Protein AF-A0A663E1H6-F1 (afdb_monomer_lite)

Secondary structure (DSSP, 8-state):
-PPP-----TTHHHHHHHHHHHHHHTT-S--EEEEETTEEEEE-HHHHHHH-HHHHTT-S-B-

Structure (mmCIF, N/CA/C/O backbone):
data_AF-A0A663E1H6-F1
#
_entry.id   AF-A0A663E1H6-F1
#
loop_
_atom_site.group_PDB
_atom_site.id
_atom_site.type_symbol
_atom_site.label_atom_id
_atom_site.label_alt_id
_atom_site.label_comp_id
_atom_site.label_asym_id
_atom_site.label_entity_id
_atom_site.label_seq_id
_atom_site.pdbx_PDB_ins_code
_atom_site.Cartn_x
_atom_site.Cartn_y
_atom_site.Cartn_z
_atom_site.occupancy
_atom_site.B_iso_or_equiv
_atom_site.auth_seq_id
_atom_site.auth_comp_id
_atom_site.auth_asym_id
_atom_site.auth_atom_id
_atom_site.pdbx_PDB_model_num
ATOM 1 N N . MET A 1 1 ? 15.995 -6.095 -37.060 1.00 48.19 1 MET A N 1
ATOM 2 C CA . MET A 1 1 ? 14.917 -5.559 -36.204 1.00 48.19 1 MET A CA 1
ATOM 3 C C . MET A 1 1 ? 15.356 -5.766 -34.766 1.00 48.19 1 MET A C 1
ATOM 5 O O . MET A 1 1 ? 15.494 -6.910 -34.359 1.00 48.19 1 MET A O 1
ATOM 9 N N . SER A 1 2 ? 15.705 -4.699 -34.049 1.00 61.78 2 SER A N 1
ATOM 10 C CA . SER A 1 2 ? 16.123 -4.795 -32.646 1.00 61.78 2 SER A CA 1
ATOM 11 C C . SER A 1 2 ? 14.878 -5.043 -31.795 1.00 61.78 2 SER A C 1
ATOM 13 O O . SER A 1 2 ? 13.956 -4.231 -31.824 1.00 61.78 2 SER A O 1
ATOM 15 N N . GLY A 1 3 ? 14.810 -6.192 -31.118 1.00 69.75 3 GLY A N 1
ATOM 16 C CA . GLY A 1 3 ? 13.718 -6.510 -30.194 1.00 69.75 3 GLY A CA 1
ATOM 17 C C . GLY A 1 3 ? 13.660 -5.522 -29.020 1.00 69.75 3 GLY A C 1
ATOM 18 O O 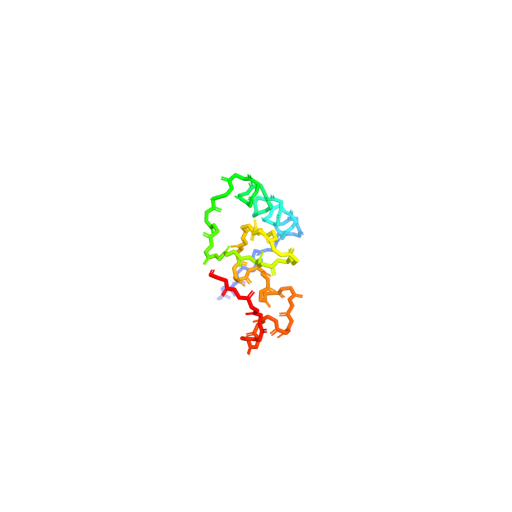. GLY A 1 3 ? 14.609 -4.758 -28.822 1.00 69.75 3 GLY A O 1
ATOM 19 N N . PRO A 1 4 ? 12.562 -5.507 -28.244 1.00 70.75 4 PRO A N 1
ATOM 20 C CA . PRO A 1 4 ? 12.443 -4.622 -27.091 1.00 70.75 4 PRO A CA 1
ATOM 21 C C . PRO A 1 4 ? 13.622 -4.855 -26.141 1.00 70.75 4 PRO A C 1
ATOM 23 O O . PRO A 1 4 ? 13.828 -5.964 -25.650 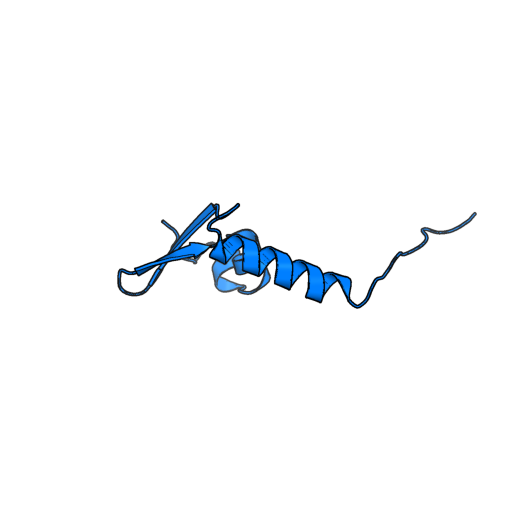1.00 70.75 4 PRO A O 1
ATOM 26 N N . SER A 1 5 ? 14.415 -3.807 -25.912 1.00 77.50 5 SER A N 1
ATOM 27 C CA . SER A 1 5 ? 15.498 -3.846 -24.932 1.00 77.50 5 SER A CA 1
ATOM 28 C C . SER A 1 5 ? 14.866 -3.862 -23.543 1.00 77.50 5 SER A C 1
ATOM 30 O O . SER A 1 5 ? 14.343 -2.848 -23.077 1.00 77.50 5 SER A O 1
ATOM 32 N N . ALA A 1 6 ? 14.829 -5.035 -22.914 1.00 78.19 6 ALA A N 1
ATOM 33 C CA . ALA A 1 6 ? 14.314 -5.190 -21.563 1.00 78.19 6 ALA A CA 1
ATOM 34 C C . ALA A 1 6 ? 15.317 -4.583 -20.573 1.00 78.19 6 ALA A C 1
ATOM 36 O O . ALA A 1 6 ? 16.381 -5.146 -20.320 1.00 78.19 6 ALA A O 1
ATOM 37 N N . VAL A 1 7 ? 14.980 -3.424 -20.010 1.00 80.25 7 VAL A N 1
ATOM 38 C CA . VAL A 1 7 ? 15.750 -2.818 -18.919 1.00 80.25 7 VAL A CA 1
ATOM 39 C C . VAL A 1 7 ? 15.304 -3.468 -17.614 1.00 80.25 7 VAL A C 1
ATOM 41 O O . VAL A 1 7 ? 14.140 -3.370 -17.235 1.00 80.25 7 VAL A O 1
ATOM 44 N N . SER A 1 8 ? 16.221 -4.157 -16.936 1.00 85.56 8 SER A N 1
ATOM 45 C CA . SER A 1 8 ? 15.984 -4.769 -15.625 1.00 85.56 8 SER A CA 1
ATOM 46 C C . SER A 1 8 ? 17.039 -4.281 -14.637 1.00 85.56 8 SER A C 1
ATOM 48 O O . SER A 1 8 ? 18.227 -4.510 -14.843 1.00 85.56 8 SER A O 1
ATOM 50 N N . ASP A 1 9 ? 16.604 -3.622 -13.563 1.00 88.81 9 ASP A N 1
ATOM 51 C CA . ASP A 1 9 ? 17.439 -3.293 -12.403 1.00 88.81 9 ASP A CA 1
ATOM 52 C C . ASP A 1 9 ? 16.977 -4.149 -11.209 1.00 88.81 9 ASP A C 1
ATOM 54 O O . ASP A 1 9 ? 15.899 -3.898 -10.660 1.00 88.81 9 ASP A O 1
ATOM 58 N N . PRO A 1 10 ? 17.769 -5.147 -10.775 1.00 90.88 10 PRO A N 1
ATOM 59 C CA . PRO A 1 10 ? 17.425 -6.005 -9.642 1.00 90.88 10 PRO A CA 1
ATOM 60 C C . PRO A 1 10 ? 17.214 -5.247 -8.323 1.00 90.88 10 PRO A C 1
ATOM 62 O O . PRO A 1 10 ? 16.521 -5.741 -7.435 1.00 90.88 10 PRO A O 1
ATOM 65 N N . GLN A 1 11 ? 17.803 -4.056 -8.163 1.00 93.94 11 GLN A N 1
ATOM 66 C CA . GLN A 1 11 ? 17.673 -3.253 -6.945 1.00 93.94 11 GLN A CA 1
ATOM 67 C C . GLN A 1 11 ? 16.454 -2.329 -6.962 1.00 93.94 11 GLN A C 1
ATOM 69 O O . GLN A 1 11 ? 16.063 -1.817 -5.907 1.00 93.94 11 GLN A O 1
ATOM 74 N N . HIS A 1 12 ? 15.842 -2.117 -8.128 1.00 92.00 12 HIS A N 1
ATOM 75 C CA . HIS A 1 12 ? 14.726 -1.195 -8.294 1.00 92.00 12 HIS A CA 1
ATOM 76 C C . HIS A 1 12 ? 13.542 -1.502 -7.357 1.00 92.00 12 HIS A C 1
ATOM 78 O O . HIS A 1 12 ? 13.123 -0.579 -6.653 1.00 92.00 12 HIS A O 1
ATOM 84 N N . PRO A 1 13 ? 13.054 -2.757 -7.218 1.00 92.06 13 PRO A N 1
ATOM 85 C CA . PRO A 1 13 ? 11.936 -3.056 -6.320 1.00 92.06 13 PRO A CA 1
ATOM 86 C C . PRO A 1 13 ? 12.235 -2.709 -4.856 1.00 92.06 13 PRO A C 1
ATOM 88 O O . PRO A 1 13 ? 11.402 -2.128 -4.164 1.00 92.06 13 PRO A O 1
ATOM 91 N N . ALA A 1 14 ? 13.450 -3.003 -4.385 1.00 93.19 14 ALA A N 1
ATOM 92 C CA . ALA A 1 14 ? 13.857 -2.732 -3.007 1.00 93.19 14 ALA A CA 1
ATOM 93 C C . ALA A 1 14 ? 14.034 -1.231 -2.719 1.00 93.19 14 ALA A C 1
ATOM 95 O O . ALA A 1 14 ? 13.820 -0.786 -1.589 1.00 93.19 14 ALA A O 1
ATOM 96 N N . ARG A 1 15 ? 14.454 -0.441 -3.715 1.00 94.62 15 ARG A N 1
ATOM 97 C CA . ARG A 1 15 ? 14.534 1.025 -3.607 1.00 94.62 15 ARG A CA 1
ATOM 98 C C . ARG A 1 15 ? 13.143 1.653 -3.628 1.00 94.62 15 ARG A C 1
ATOM 100 O O . ARG A 1 15 ? 12.862 2.515 -2.801 1.00 94.62 15 ARG A O 1
ATOM 107 N N . LEU A 1 16 ? 12.274 1.175 -4.517 1.00 93.44 16 LEU A N 1
ATOM 108 C CA . LEU A 1 16 ? 10.889 1.620 -4.616 1.00 93.44 16 LEU A CA 1
ATOM 109 C C . LEU A 1 16 ? 10.128 1.366 -3.310 1.00 93.44 16 LEU A C 1
ATOM 111 O O . LEU A 1 16 ? 9.528 2.289 -2.773 1.00 93.44 16 LEU A O 1
ATOM 115 N N . LEU A 1 17 ? 10.206 0.151 -2.757 1.00 92.44 17 LEU A N 1
ATOM 116 C CA . LEU A 1 17 ? 9.551 -0.180 -1.487 1.00 92.44 17 LEU A CA 1
ATOM 117 C C . LEU A 1 17 ? 10.037 0.698 -0.328 1.00 92.44 17 LEU A C 1
ATOM 119 O O . LEU A 1 17 ? 9.227 1.124 0.489 1.00 92.44 17 LEU A O 1
ATOM 123 N N . ARG A 1 18 ? 11.337 1.022 -0.275 1.00 93.88 18 ARG A N 1
ATOM 124 C CA . ARG A 1 18 ? 11.873 1.954 0.729 1.00 93.88 18 ARG A CA 1
ATOM 125 C C . ARG A 1 18 ? 11.286 3.359 0.594 1.00 93.88 18 ARG A C 1
ATOM 127 O O . ARG A 1 18 ? 10.872 3.923 1.599 1.00 93.88 18 ARG A O 1
ATOM 134 N N . ALA A 1 19 ? 11.204 3.892 -0.624 1.00 92.31 19 ALA A N 1
ATOM 135 C CA . ALA A 1 19 ? 10.604 5.205 -0.870 1.00 92.31 19 ALA A CA 1
ATOM 136 C C . ALA A 1 19 ? 9.096 5.232 -0.551 1.00 92.31 19 ALA A C 1
ATOM 138 O O . ALA A 1 19 ? 8.595 6.179 0.044 1.00 92.31 19 ALA A O 1
ATOM 139 N N . LEU A 1 20 ? 8.363 4.172 -0.900 1.00 91.50 20 LEU A N 1
ATOM 140 C CA . LEU A 1 20 ? 6.943 4.054 -0.558 1.00 91.50 20 LEU A CA 1
ATOM 141 C C . LEU A 1 20 ? 6.729 3.983 0.961 1.00 91.50 20 LEU A C 1
ATOM 143 O O . LEU A 1 20 ? 5.786 4.579 1.476 1.00 91.50 20 LEU A O 1
ATOM 147 N N . SER A 1 21 ? 7.628 3.307 1.683 1.00 89.81 21 SER A N 1
ATOM 148 C CA . SER A 1 21 ? 7.597 3.254 3.146 1.00 89.81 21 SER A CA 1
ATOM 149 C C . SER A 1 21 ? 7.814 4.628 3.780 1.00 89.81 21 SER A C 1
ATOM 151 O O . SER A 1 21 ? 7.067 4.981 4.688 1.00 89.81 21 SER A O 1
ATOM 153 N N . SER A 1 22 ? 8.774 5.426 3.293 1.00 92.12 22 SER A N 1
ATOM 154 C CA . SER A 1 22 ? 9.006 6.773 3.837 1.00 92.12 22 SER A CA 1
ATOM 155 C C . SER A 1 22 ? 7.813 7.700 3.597 1.00 92.12 22 SER A C 1
ATOM 157 O O . SER A 1 22 ? 7.452 8.484 4.468 1.00 92.12 22 SER A O 1
ATOM 159 N N . PHE A 1 23 ? 7.118 7.565 2.462 1.00 89.31 23 PHE A N 1
ATOM 160 C CA . PHE A 1 23 ? 5.884 8.321 2.229 1.00 89.31 23 PHE A CA 1
ATOM 161 C C . PHE A 1 23 ? 4.783 7.979 3.232 1.00 89.31 23 PHE A C 1
ATOM 163 O O . PHE A 1 23 ? 4.059 8.880 3.643 1.00 89.31 23 PHE A O 1
ATOM 170 N N . ARG A 1 24 ? 4.682 6.718 3.673 1.00 86.75 24 ARG A N 1
ATOM 171 C CA . ARG A 1 24 ? 3.735 6.334 4.728 1.00 86.75 24 ARG A CA 1
ATOM 172 C C . ARG A 1 24 ? 4.039 7.047 6.046 1.00 86.75 24 ARG A C 1
ATOM 174 O O . ARG A 1 24 ? 3.118 7.534 6.690 1.00 86.75 24 ARG A O 1
ATOM 181 N N . GLU A 1 25 ? 5.313 7.119 6.431 1.00 87.31 25 GLU A N 1
ATOM 182 C CA . GLU A 1 25 ? 5.762 7.807 7.654 1.00 87.31 25 GLU A CA 1
ATOM 183 C C . GLU A 1 25 ? 5.497 9.317 7.596 1.00 87.31 25 GLU A C 1
ATOM 185 O O . GLU A 1 25 ? 5.101 9.919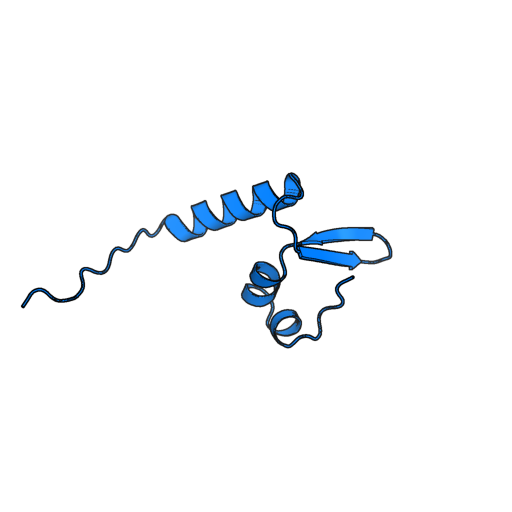 8.589 1.00 87.31 25 GLU A O 1
ATOM 190 N N . GLU A 1 26 ? 5.634 9.921 6.414 1.00 89.25 26 GLU A N 1
ATOM 191 C CA . GLU A 1 26 ? 5.296 11.327 6.162 1.00 89.25 26 GLU A CA 1
ATOM 192 C C . GLU A 1 26 ? 3.783 11.567 5.953 1.00 89.25 26 GLU A C 1
ATOM 194 O O . GLU A 1 26 ? 3.370 12.700 5.709 1.00 89.25 26 GLU A O 1
ATOM 199 N N . SER A 1 27 ? 2.948 10.520 6.007 1.00 83.69 27 SER A N 1
ATOM 200 C CA . SER A 1 27 ? 1.518 10.544 5.647 1.00 83.69 27 SER A CA 1
ATOM 201 C C . SER A 1 27 ? 1.237 11.127 4.249 1.00 83.69 27 SER A C 1
ATOM 203 O O . SER A 1 27 ? 0.231 11.787 3.982 1.00 83.69 27 SER A O 1
ATOM 205 N N . ARG A 1 28 ? 2.158 10.897 3.312 1.00 86.44 28 ARG A N 1
ATOM 206 C CA . ARG A 1 28 ? 2.074 11.374 1.931 1.00 86.44 28 ARG A CA 1
ATOM 207 C C . ARG A 1 28 ? 1.563 10.275 1.021 1.00 86.44 28 ARG A C 1
ATOM 209 O O . ARG A 1 28 ? 2.019 9.135 1.065 1.00 86.44 28 ARG A O 1
ATOM 216 N N . PHE A 1 29 ? 0.644 10.651 0.135 1.00 87.06 29 PHE A N 1
ATOM 217 C CA . PHE A 1 29 ? 0.021 9.740 -0.831 1.00 87.06 29 PHE A CA 1
ATOM 218 C C . PHE A 1 29 ? -0.740 8.566 -0.190 1.00 87.06 29 PHE A C 1
ATOM 220 O O . PHE A 1 29 ? -1.033 7.594 -0.879 1.00 87.06 29 PHE A O 1
ATOM 227 N N . CYS A 1 30 ? -1.058 8.646 1.105 1.00 90.25 30 CYS A N 1
ATOM 228 C CA . CYS A 1 30 ? -1.961 7.713 1.769 1.00 90.25 30 CYS A CA 1
ATOM 229 C C . CYS A 1 30 ? -3.403 8.018 1.340 1.00 90.25 30 CYS A C 1
ATOM 231 O O . CYS A 1 30 ? -3.832 9.171 1.363 1.00 90.25 30 CYS A O 1
ATOM 233 N N . ASP A 1 31 ? -4.128 6.988 0.917 1.00 91.44 31 ASP A N 1
ATOM 234 C CA . ASP A 1 31 ? -5.482 7.064 0.350 1.00 91.44 31 ASP A CA 1
ATOM 235 C C . ASP A 1 31 ? -6.529 6.328 1.210 1.00 91.44 31 ASP A C 1
ATOM 237 O O . ASP A 1 31 ? -7.703 6.243 0.838 1.00 91.44 31 ASP A O 1
ATOM 241 N N . ALA A 1 32 ? -6.107 5.785 2.356 1.00 89.62 32 ALA A N 1
ATOM 242 C CA . ALA A 1 32 ? -6.968 5.190 3.372 1.00 89.62 32 ALA A CA 1
ATOM 243 C C . ALA A 1 32 ? -6.349 5.251 4.762 1.00 89.62 32 ALA A C 1
ATOM 245 O O . ALA A 1 32 ? -5.128 5.356 4.907 1.00 89.62 32 ALA A O 1
ATOM 246 N N . HIS A 1 33 ? -7.201 5.019 5.759 1.00 90.38 33 HIS A N 1
ATOM 247 C CA . HIS A 1 33 ? -6.772 4.623 7.091 1.00 90.38 33 HIS A CA 1
ATOM 248 C C . HIS A 1 33 ? -7.218 3.187 7.377 1.00 90.38 33 HIS A C 1
ATOM 250 O O . HIS A 1 33 ? -8.377 2.814 7.180 1.00 90.38 33 HIS A O 1
ATOM 256 N N . LEU A 1 34 ? -6.267 2.362 7.807 1.00 88.31 34 LEU A N 1
ATOM 257 C CA . LEU A 1 34 ? -6.530 1.036 8.339 1.00 88.31 34 LEU A CA 1
ATOM 258 C C . LEU A 1 34 ? -6.839 1.185 9.827 1.00 88.31 34 LEU A C 1
ATOM 260 O O . LEU A 1 34 ? -5.978 1.620 10.588 1.00 88.31 34 LEU A O 1
ATOM 264 N N . VAL A 1 35 ? -8.055 0.823 10.225 1.00 88.94 35 VAL A N 1
ATOM 265 C CA . VAL A 1 35 ? -8.477 0.880 11.626 1.00 88.94 35 VAL A CA 1
ATOM 266 C C . VAL A 1 35 ? -8.172 -0.460 12.289 1.00 88.94 35 VAL A C 1
ATOM 268 O O . VAL A 1 35 ? -8.757 -1.480 11.921 1.00 88.94 35 VAL A O 1
ATOM 271 N N . LEU A 1 36 ? -7.265 -0.466 13.263 1.00 84.88 36 LEU A N 1
ATOM 272 C CA . LEU A 1 36 ? -6.926 -1.641 14.068 1.00 84.88 36 LEU A CA 1
ATOM 273 C C . LEU A 1 36 ? -7.139 -1.309 15.540 1.00 84.88 36 LEU A C 1
ATOM 275 O O . LEU A 1 36 ? -6.503 -0.407 16.064 1.00 84.88 36 LEU A O 1
A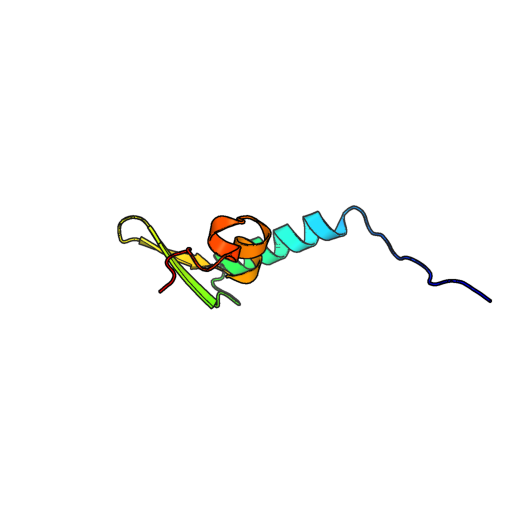TOM 279 N N . GLU A 1 37 ? -8.068 -2.012 16.192 1.00 87.25 37 GLU A N 1
ATOM 280 C CA . GLU A 1 37 ? -8.362 -1.846 17.629 1.00 87.25 37 GLU A CA 1
ATOM 281 C C . GLU A 1 37 ? -8.660 -0.391 18.061 1.00 87.25 37 GLU A C 1
ATOM 283 O O . GLU A 1 37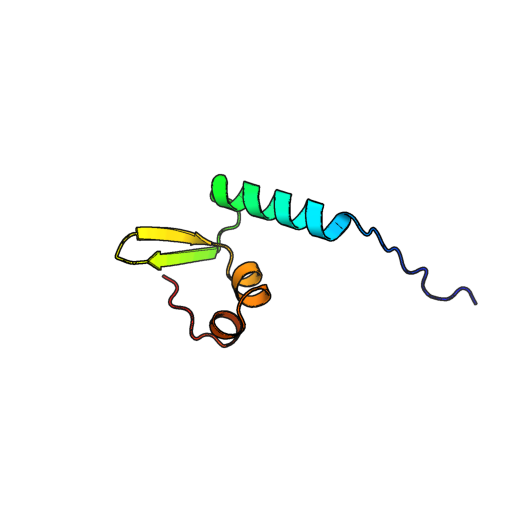 ? -8.485 -0.023 19.219 1.00 87.25 37 GLU A O 1
ATOM 288 N N . GLY A 1 38 ? -9.156 0.438 17.135 1.00 85.44 38 GLY A N 1
ATOM 289 C CA . GLY A 1 38 ? -9.448 1.857 17.368 1.00 85.44 38 GLY A CA 1
ATOM 290 C C . GLY A 1 38 ? -8.306 2.819 17.019 1.00 85.44 38 GLY A C 1
ATOM 291 O O . GLY A 1 38 ? -8.502 4.027 17.114 1.00 85.44 38 GLY A O 1
ATOM 292 N N . GLU A 1 39 ? -7.151 2.317 16.581 1.00 90.38 39 GLU A N 1
ATOM 293 C CA . GLU A 1 39 ? -6.049 3.119 16.046 1.00 90.38 39 GLU A CA 1
ATOM 294 C C . GLU A 1 39 ? -6.157 3.250 14.520 1.00 90.38 39 GLU A C 1
ATOM 296 O O . GLU A 1 39 ? -6.386 2.267 13.812 1.00 90.38 39 GLU A O 1
ATOM 301 N N . GLU A 1 40 ? -5.980 4.470 14.008 1.00 90.75 40 GLU A N 1
ATOM 302 C CA . GLU A 1 40 ? -5.988 4.765 12.575 1.00 90.75 40 GLU A CA 1
ATOM 303 C C . GLU A 1 40 ? -4.564 4.799 12.021 1.00 90.75 40 GLU A C 1
ATOM 305 O O . GLU A 1 40 ? -3.773 5.689 12.330 1.00 90.75 40 GLU A O 1
ATOM 310 N N . ILE A 1 41 ? -4.244 3.844 11.150 1.00 90.81 41 ILE A N 1
ATOM 311 C CA . ILE A 1 41 ? -2.937 3.767 10.499 1.00 90.81 41 ILE A CA 1
ATOM 312 C C . ILE A 1 41 ? -3.078 4.251 9.053 1.00 90.81 41 ILE A C 1
ATOM 314 O O . ILE A 1 41 ? -3.804 3.621 8.279 1.00 90.81 41 ILE A O 1
ATOM 318 N N . PRO A 1 42 ? -2.385 5.326 8.636 1.00 91.12 42 PRO A N 1
ATOM 319 C CA . PRO A 1 42 ? -2.431 5.791 7.255 1.00 91.12 42 PRO A CA 1
ATOM 320 C C . PRO A 1 42 ? -1.751 4.774 6.331 1.00 91.12 42 PRO A C 1
ATOM 322 O O . PRO A 1 42 ? -0.641 4.298 6.592 1.00 91.12 42 PRO A O 1
ATOM 325 N N . VAL A 1 43 ? -2.425 4.420 5.238 1.00 91.06 43 VAL A N 1
ATOM 326 C CA . VAL A 1 43 ? -1.981 3.377 4.307 1.00 91.06 43 VAL A CA 1
ATOM 327 C C . VAL A 1 43 ? -2.221 3.758 2.848 1.00 91.06 43 VAL A C 1
ATOM 329 O O . VAL A 1 43 ? -2.973 4.673 2.525 1.00 91.06 43 VAL A O 1
ATOM 332 N N . GLN A 1 44 ? -1.567 3.004 1.964 1.00 92.38 44 GLN A N 1
ATOM 333 C CA . GLN A 1 44 ? -1.757 3.040 0.518 1.00 92.38 44 GLN A CA 1
ATOM 334 C C . GLN A 1 44 ? -2.470 1.746 0.092 1.00 92.38 44 GLN A C 1
ATOM 336 O O . GLN A 1 44 ? -1.886 0.656 0.180 1.00 92.38 44 GLN A O 1
ATOM 341 N N . LYS A 1 45 ? -3.734 1.828 -0.350 1.00 90.00 45 LYS A N 1
ATOM 342 C CA . LYS A 1 45 ? -4.574 0.658 -0.687 1.00 90.00 45 LYS A CA 1
ATOM 343 C C . LYS A 1 45 ? -3.926 -0.216 -1.750 1.00 90.00 45 LYS A C 1
ATOM 345 O O . LYS A 1 45 ? -3.992 -1.440 -1.664 1.00 90.00 45 LYS A O 1
ATOM 350 N N . ASN A 1 46 ? -3.269 0.394 -2.734 1.00 90.38 46 ASN A N 1
ATOM 351 C CA . ASN A 1 46 ? -2.584 -0.319 -3.812 1.00 90.38 46 ASN A CA 1
ATOM 352 C C . ASN A 1 46 ? -1.427 -1.204 -3.305 1.00 90.38 46 ASN A C 1
ATOM 354 O O . ASN A 1 46 ? -1.296 -2.341 -3.759 1.00 90.38 46 ASN A O 1
ATOM 358 N N . ILE A 1 47 ? -0.626 -0.734 -2.344 1.00 90.88 47 ILE A N 1
ATOM 359 C CA . ILE A 1 47 ? 0.484 -1.495 -1.758 1.00 90.88 47 ILE A CA 1
ATOM 360 C C . ILE A 1 47 ? -0.054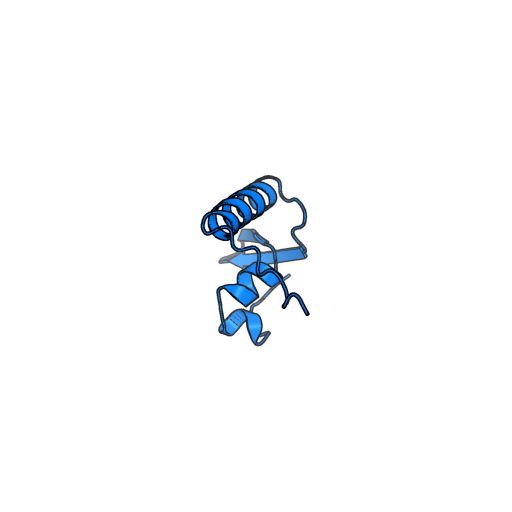 -2.641 -0.905 1.00 90.88 47 ILE A C 1
ATOM 362 O O . ILE A 1 47 ? 0.408 -3.776 -1.031 1.00 90.88 47 ILE A O 1
ATOM 366 N N . LEU A 1 48 ? -1.083 -2.384 -0.094 1.00 90.44 48 LEU A N 1
ATOM 367 C CA . LEU A 1 48 ? -1.725 -3.433 0.697 1.00 90.44 48 LEU A CA 1
ATOM 368 C C . LEU A 1 48 ? -2.402 -4.490 -0.180 1.00 90.44 48 LEU A C 1
ATOM 370 O O . LEU A 1 48 ? -2.265 -5.679 0.086 1.00 90.44 48 LEU A O 1
ATOM 374 N N . ALA A 1 49 ? -3.081 -4.085 -1.253 1.00 90.44 49 ALA A N 1
ATOM 375 C CA . ALA A 1 49 ? -3.656 -5.008 -2.224 1.00 90.44 49 ALA A CA 1
ATOM 376 C C . ALA A 1 49 ? -2.565 -5.830 -2.931 1.00 90.44 49 ALA A C 1
ATOM 378 O O . ALA A 1 49 ? -2.735 -7.032 -3.153 1.00 90.44 49 ALA A O 1
ATOM 379 N N . ALA A 1 50 ? -1.420 -5.217 -3.251 1.00 90.94 50 ALA A N 1
ATOM 380 C CA . ALA A 1 50 ? -0.275 -5.915 -3.827 1.00 90.94 50 ALA A CA 1
ATOM 381 C C . ALA A 1 50 ? 0.288 -6.987 -2.874 1.00 90.94 50 ALA A C 1
ATOM 383 O O . ALA A 1 50 ? 0.613 -8.083 -3.332 1.00 90.94 50 ALA A O 1
ATOM 384 N N . ALA A 1 51 ? 0.337 -6.705 -1.570 1.00 90.50 51 ALA A N 1
ATOM 385 C CA . ALA A 1 51 ? 0.893 -7.598 -0.552 1.00 90.50 51 ALA A CA 1
ATOM 386 C C . ALA A 1 51 ? -0.108 -8.617 0.031 1.00 90.50 51 ALA A C 1
ATOM 388 O O . ALA A 1 51 ? 0.306 -9.673 0.503 1.00 90.50 51 ALA A O 1
ATOM 389 N N . SER A 1 52 ? -1.413 -8.329 0.005 1.00 88.31 52 SER A N 1
ATOM 390 C CA . SER A 1 52 ? -2.450 -9.140 0.651 1.00 88.31 52 SER A CA 1
ATOM 391 C C . SER A 1 52 ? -3.609 -9.453 -0.306 1.00 88.31 52 SER A C 1
ATOM 393 O O . SER A 1 52 ? -4.368 -8.554 -0.685 1.00 88.31 52 SER A O 1
ATOM 395 N N . PRO A 1 53 ? -3.813 -10.734 -0.674 1.00 87.12 53 PRO A N 1
ATOM 396 C CA . PRO A 1 53 ? -4.949 -11.159 -1.496 1.00 87.12 53 PRO A CA 1
ATOM 397 C C . PRO A 1 53 ? -6.318 -10.839 -0.877 1.00 87.12 53 PRO A C 1
ATOM 399 O O . PRO A 1 53 ? -7.272 -10.547 -1.601 1.00 87.12 53 PRO A O 1
ATOM 402 N N . TYR A 1 54 ? -6.415 -10.860 0.456 1.00 86.50 54 TYR A N 1
ATOM 403 C CA . TYR A 1 54 ? -7.647 -10.552 1.185 1.00 86.50 54 TYR A CA 1
ATOM 404 C C . TYR A 1 54 ? -8.080 -9.099 0.960 1.00 86.50 54 TYR A C 1
ATOM 406 O O . TYR A 1 54 ? -9.215 -8.824 0.570 1.00 86.50 54 TYR A O 1
ATOM 414 N N . ILE A 1 55 ? -7.127 -8.177 1.108 1.00 85.12 55 ILE A N 1
ATOM 415 C CA . ILE A 1 55 ? -7.333 -6.749 0.864 1.00 85.12 55 ILE A CA 1
ATOM 416 C C . ILE A 1 55 ? -7.612 -6.485 -0.615 1.00 85.12 55 ILE A C 1
ATOM 418 O O . ILE A 1 55 ? -8.529 -5.737 -0.945 1.00 85.12 55 ILE A O 1
ATOM 422 N N . ARG A 1 56 ? -6.864 -7.137 -1.514 1.00 87.25 56 ARG A N 1
ATOM 423 C CA . ARG A 1 56 ? -7.058 -7.011 -2.966 1.00 87.25 56 ARG A CA 1
ATOM 424 C C . ARG A 1 56 ? -8.473 -7.368 -3.406 1.00 87.25 56 ARG A C 1
ATOM 426 O O . ARG A 1 56 ? -8.995 -6.756 -4.328 1.00 87.25 56 ARG A O 1
ATOM 433 N N . SER A 1 57 ? -9.076 -8.347 -2.742 1.00 86.88 57 SER A N 1
ATOM 434 C CA . SER A 1 57 ? -10.434 -8.809 -3.034 1.00 86.88 57 SER A CA 1
ATOM 435 C C . SER A 1 57 ? -11.521 -7.883 -2.469 1.00 86.88 57 SER A C 1
ATOM 437 O O . SER A 1 57 ? -12.695 -8.215 -2.565 1.00 86.88 57 SER A O 1
ATOM 439 N N . GLY A 1 58 ? -11.151 -6.743 -1.869 1.00 77.88 58 GLY A N 1
ATOM 440 C CA . GLY A 1 58 ? -12.088 -5.744 -1.348 1.00 77.88 58 GLY A CA 1
ATOM 441 C C . GLY A 1 58 ? -12.613 -6.028 0.061 1.00 77.88 58 GLY A C 1
ATOM 442 O O . GLY A 1 58 ? -13.478 -5.303 0.533 1.00 77.88 58 GLY A O 1
ATOM 443 N N . HIS A 1 59 ? -12.092 -7.049 0.749 1.00 69.94 59 HIS A N 1
ATOM 444 C CA . HIS A 1 59 ? -12.549 -7.433 2.093 1.00 69.94 59 HIS A CA 1
ATOM 445 C C . HIS A 1 59 ? -11.796 -6.712 3.227 1.00 69.94 59 HIS A C 1
ATOM 447 O O . HIS A 1 59 ? -12.061 -6.953 4.404 1.00 69.94 59 HIS A O 1
ATOM 453 N N . GLY A 1 60 ? -10.832 -5.847 2.893 1.00 67.94 60 GLY A N 1
ATOM 454 C CA . GLY A 1 60 ? -10.134 -5.012 3.869 1.00 67.94 60 GLY A CA 1
ATOM 455 C C . GLY A 1 60 ? -11.033 -3.876 4.355 1.00 67.94 60 GLY A C 1
ATOM 456 O O . GLY A 1 60 ? -11.540 -3.111 3.539 1.00 67.94 60 GLY A O 1
ATOM 457 N N . GLY A 1 61 ? -11.227 -3.766 5.670 1.00 67.25 61 GLY A N 1
ATOM 458 C CA . GLY A 1 61 ? -11.890 -2.612 6.271 1.00 67.25 61 GLY A CA 1
ATOM 459 C C . GLY A 1 61 ? -10.989 -1.383 6.163 1.00 67.25 61 GLY A C 1
ATOM 460 O O . GLY A 1 61 ? -9.926 -1.347 6.778 1.00 67.25 61 GLY A O 1
ATOM 461 N N . PHE A 1 62 ? -11.409 -0.403 5.369 1.00 76.06 62 PHE A N 1
ATOM 462 C CA . PHE A 1 62 ? -10.767 0.904 5.250 1.00 76.06 62 PHE A CA 1
ATOM 463 C C . PHE A 1 62 ? -11.790 1.980 5.604 1.00 76.06 62 PHE A C 1
ATOM 465 O O . PHE A 1 62 ? -12.933 1.880 5.152 1.00 76.06 62 PHE A O 1
ATOM 472 N N . SER A 1 63 ? -11.372 2.971 6.393 1.00 64.81 63 SER A N 1
ATOM 473 C CA . SER A 1 63 ? -12.121 4.215 6.627 1.00 64.81 63 SER A CA 1
ATOM 474 C C . SER A 1 63 ? -11.817 5.214 5.512 1.00 64.81 63 SER A C 1
ATOM 476 O O . SER A 1 63 ? -10.624 5.293 5.112 1.00 64.81 63 SER A O 1
#

Organism: NCBI:txid223781

InterPro domains:
  IPR000210 BTB/POZ domain [PF00651] (21-57)
  IPR000210 BTB/POZ domain [PS50097] (30-57)
  IPR011333 SKP1/BTB/POZ domain superfamily [G3DSA:3.30.710.10] (4-59)
  IPR011333 SKP1/BTB/POZ domain superfamily [SSF54695] (5-57)

Sequence (63 aa):
MSGPSAVSDPQHPARLLRALSSFREESRFCDAHLVLEGEEIPVQKNILAAASPYIRSGHGGFS

Radius of gyration: 15.86 Å; chains: 1; bounding box: 30×22×54 Å

Foldseek 3Di:
DDPPDDDDDPCVVVVVVVVQVVCQVVLHPFPWFQADPNDTRGHRLVVCLVVDVCSVVVNGDTD

pLDDT: mean 85.63, std 9.11, range [48.19, 94.62]